Protein AF-A0A6V8ICN2-F1 (afdb_monomer_lite)

Structure (mmCIF, N/CA/C/O backbone):
data_AF-A0A6V8ICN2-F1
#
_entry.id   AF-A0A6V8ICN2-F1
#
loop_
_atom_site.group_PDB
_atom_site.id
_atom_site.type_symbol
_atom_site.label_atom_id
_atom_site.label_alt_id
_atom_site.label_comp_id
_atom_site.label_asym_id
_atom_site.label_entity_id
_atom_site.label_seq_id
_atom_site.pdbx_PDB_ins_code
_atom_site.Cartn_x
_atom_site.Cartn_y
_atom_site.Cartn_z
_atom_site.occupancy
_atom_site.B_iso_or_equiv
_atom_site.auth_seq_id
_atom_site.auth_comp_id
_atom_site.auth_asym_id
_atom_site.auth_atom_id
_atom_site.pdbx_PDB_model_num
ATOM 1 N N . MET A 1 1 ? 16.170 0.851 18.860 1.00 35.47 1 MET A N 1
ATOM 2 C CA . MET A 1 1 ? 15.923 1.415 17.520 1.00 35.47 1 MET A CA 1
ATOM 3 C C . MET A 1 1 ? 15.113 2.670 17.755 1.00 35.47 1 MET A C 1
ATOM 5 O O . MET A 1 1 ? 13.943 2.559 18.084 1.00 35.47 1 MET A O 1
ATOM 9 N N . GLU A 1 2 ? 15.769 3.827 17.769 1.00 34.66 2 GLU A N 1
ATOM 10 C CA . GLU A 1 2 ? 15.087 5.108 17.975 1.00 34.66 2 GLU A CA 1
ATOM 11 C C . GLU A 1 2 ? 14.467 5.534 16.642 1.00 34.66 2 GLU A C 1
ATOM 13 O O . GLU A 1 2 ? 15.167 5.692 15.643 1.00 34.66 2 GLU A O 1
ATOM 18 N N . SER A 1 3 ? 13.139 5.620 16.614 1.00 37.75 3 SER A N 1
ATOM 19 C CA . SER A 1 3 ? 12.373 6.140 15.485 1.00 37.75 3 SER A CA 1
ATOM 20 C C . SER A 1 3 ? 12.420 7.662 15.551 1.00 37.75 3 SER A C 1
ATOM 22 O O . SER A 1 3 ? 11.761 8.253 16.403 1.00 37.75 3 SER A O 1
ATOM 24 N N . TYR A 1 4 ? 13.212 8.291 14.685 1.00 44.44 4 TYR A N 1
ATOM 25 C CA . TYR A 1 4 ? 13.176 9.742 14.508 1.00 44.44 4 TYR A CA 1
ATOM 26 C C . TYR A 1 4 ? 11.939 10.115 13.691 1.00 44.44 4 TYR A C 1
ATOM 28 O O . TYR A 1 4 ? 11.821 9.749 12.520 1.00 44.44 4 TYR A O 1
ATOM 36 N N . ASP A 1 5 ? 11.011 10.819 14.332 1.00 47.50 5 ASP A N 1
ATOM 37 C CA . ASP A 1 5 ? 9.819 11.353 13.690 1.00 47.50 5 ASP A CA 1
ATOM 38 C C . ASP A 1 5 ? 10.142 12.693 13.015 1.00 47.50 5 ASP A C 1
ATOM 40 O O . ASP A 1 5 ? 10.148 13.752 13.640 1.00 47.50 5 ASP A O 1
ATOM 44 N N . TYR A 1 6 ? 10.425 12.631 11.715 1.00 52.31 6 TYR A N 1
ATOM 45 C CA . TYR A 1 6 ? 10.678 13.809 10.884 1.00 52.31 6 TYR A CA 1
ATOM 46 C C . TYR A 1 6 ? 9.401 14.594 10.538 1.00 52.31 6 TYR A C 1
ATOM 48 O O . TYR A 1 6 ? 9.492 15.666 9.943 1.00 52.31 6 TYR A O 1
ATOM 56 N N . SER A 1 7 ? 8.199 14.107 10.880 1.00 52.81 7 SER A N 1
ATOM 57 C CA . SER A 1 7 ? 6.942 14.773 10.499 1.00 52.81 7 SER A CA 1
ATOM 58 C C . SER A 1 7 ? 6.815 16.185 11.087 1.00 52.81 7 SER A C 1
ATOM 60 O O . SER A 1 7 ? 6.269 17.083 10.440 1.00 52.81 7 SER A O 1
ATOM 62 N N . LEU A 1 8 ? 7.397 16.410 12.270 1.00 48.00 8 LEU A N 1
ATOM 63 C CA . LEU A 1 8 ? 7.427 17.705 12.952 1.00 48.00 8 LEU A CA 1
ATOM 64 C C . LEU A 1 8 ? 8.330 18.740 12.263 1.00 48.00 8 LEU A C 1
ATOM 66 O O . LEU A 1 8 ? 8.051 19.935 12.365 1.00 48.00 8 LEU A O 1
ATOM 70 N N . GLU A 1 9 ? 9.370 18.305 11.546 1.00 51.22 9 GLU A N 1
ATOM 71 C CA . GLU A 1 9 ? 10.280 19.191 10.801 1.00 51.22 9 GLU A CA 1
ATOM 72 C C . GLU A 1 9 ? 9.681 19.640 9.460 1.00 51.22 9 GLU A C 1
ATOM 74 O O . GLU A 1 9 ? 9.972 20.735 8.987 1.00 51.22 9 GLU A O 1
ATOM 79 N N . PHE A 1 10 ? 8.801 18.827 8.863 1.00 48.44 10 PHE A N 1
ATOM 80 C CA . PHE A 1 10 ? 8.124 19.159 7.604 1.00 48.44 10 PHE A CA 1
ATOM 81 C C . PHE A 1 10 ? 6.891 20.055 7.779 1.00 48.44 10 PHE A C 1
ATOM 83 O O . PHE A 1 10 ? 6.586 20.842 6.884 1.00 48.44 10 PHE A O 1
ATOM 90 N N . ASN A 1 11 ? 6.166 19.937 8.899 1.00 47.16 11 ASN A N 1
ATOM 91 C CA . ASN A 1 11 ? 4.928 20.698 9.136 1.00 47.16 11 ASN A CA 1
ATOM 92 C C . ASN A 1 11 ? 5.156 22.060 9.807 1.00 47.16 11 ASN A C 1
ATOM 94 O O . ASN A 1 11 ? 4.358 22.979 9.619 1.00 47.16 11 ASN A O 1
ATOM 98 N N . ASN A 1 12 ? 6.240 22.216 10.567 1.00 45.44 12 ASN A N 1
ATOM 99 C CA . ASN A 1 12 ? 6.658 23.513 11.081 1.00 45.44 12 ASN A CA 1
ATOM 100 C C . ASN A 1 12 ? 7.676 24.085 10.098 1.00 45.44 12 ASN A C 1
ATOM 102 O O . ASN A 1 12 ? 8.798 23.599 10.052 1.00 45.44 12 ASN A O 1
ATOM 106 N N . GLY A 1 13 ? 7.293 25.083 9.296 1.00 47.47 13 GLY A N 1
ATOM 107 C CA . GLY A 1 13 ? 8.132 25.733 8.275 1.00 47.47 13 GLY A CA 1
ATOM 108 C C . GLY A 1 13 ? 9.349 26.499 8.821 1.00 47.47 13 GLY A C 1
ATOM 109 O O . GLY A 1 13 ? 9.512 27.682 8.538 1.00 47.47 13 GLY A O 1
ATOM 110 N N . SER A 1 14 ? 10.174 25.846 9.637 1.00 52.59 14 SER A N 1
ATOM 111 C CA . SER A 1 14 ? 11.371 26.365 10.297 1.00 52.59 14 SER A CA 1
ATOM 112 C C . SER A 1 14 ? 12.647 25.605 9.921 1.00 52.59 14 SER A C 1
ATOM 114 O O . SER A 1 14 ? 13.713 25.949 10.426 1.00 52.59 14 SER A O 1
ATOM 116 N N . GLY A 1 15 ? 12.566 24.583 9.060 1.00 54.97 15 GLY A N 1
ATOM 117 C CA . GLY A 1 15 ? 13.744 23.999 8.417 1.00 54.97 15 GLY A CA 1
ATOM 118 C C . GLY A 1 15 ? 14.325 24.983 7.401 1.00 54.97 15 GLY A C 1
ATOM 119 O O . GLY A 1 15 ? 13.578 25.608 6.651 1.00 54.97 15 GLY A O 1
ATOM 120 N N . ASN A 1 16 ? 15.649 25.155 7.374 1.00 61.59 16 ASN A N 1
ATOM 121 C CA . ASN A 1 16 ? 16.298 25.915 6.305 1.00 61.59 16 ASN A CA 1
ATOM 122 C C . ASN A 1 16 ? 15.963 25.232 4.967 1.00 61.59 16 ASN A C 1
ATOM 124 O O . ASN A 1 16 ? 16.099 24.013 4.878 1.00 61.59 16 ASN A O 1
ATOM 128 N N . ASP A 1 17 ? 15.558 25.981 3.935 1.00 66.94 17 ASP A N 1
ATOM 129 C CA . ASP A 1 17 ? 15.149 25.445 2.621 1.00 66.94 17 ASP A CA 1
ATOM 130 C C . ASP A 1 17 ? 16.139 24.390 2.078 1.00 66.94 17 ASP A C 1
ATOM 132 O O . ASP A 1 17 ? 15.744 23.386 1.485 1.00 66.94 17 ASP A O 1
ATOM 136 N N . SER A 1 18 ? 17.432 24.561 2.382 1.00 75.06 18 SER A N 1
ATOM 137 C CA . SER A 1 18 ? 18.511 23.629 2.032 1.00 75.06 18 SER A CA 1
ATOM 138 C C . SER A 1 18 ? 18.435 22.253 2.715 1.00 75.06 18 SER A C 1
ATOM 140 O O . SER A 1 18 ? 18.868 21.257 2.137 1.00 75.06 18 SER A O 1
ATOM 142 N N . GLU A 1 19 ? 17.939 22.161 3.947 1.00 76.88 19 GLU A N 1
ATOM 143 C CA . GLU A 1 19 ? 17.778 20.888 4.664 1.00 76.88 19 GLU A CA 1
ATOM 144 C C . GLU A 1 19 ? 16.554 20.128 4.158 1.00 76.88 19 GLU A C 1
ATOM 146 O O . GLU A 1 19 ? 16.663 18.939 3.855 1.00 76.88 19 GLU A O 1
ATOM 151 N N . CYS A 1 20 ? 15.436 20.827 3.947 1.00 76.56 20 CYS A N 1
ATOM 152 C CA . CYS A 1 20 ? 14.246 20.263 3.310 1.00 76.56 20 CYS A CA 1
ATOM 153 C C . CYS A 1 20 ? 14.574 19.687 1.925 1.00 76.56 20 CYS A C 1
ATOM 155 O O . CYS A 1 20 ? 14.176 18.564 1.610 1.00 76.56 20 CYS A O 1
ATOM 157 N N . GLU A 1 21 ? 15.356 20.410 1.118 1.00 83.50 21 GLU A N 1
ATOM 158 C CA . GLU A 1 21 ? 15.786 19.954 -0.205 1.00 83.50 21 GLU A CA 1
ATOM 159 C C . GLU A 1 21 ? 16.663 18.696 -0.124 1.00 83.50 21 GLU A C 1
ATOM 161 O O . GLU A 1 21 ? 16.399 17.716 -0.821 1.00 83.50 21 GLU A O 1
ATOM 166 N N . LYS A 1 22 ? 17.634 18.651 0.800 1.00 84.44 22 LYS A N 1
ATOM 167 C CA . LYS A 1 22 ? 18.467 17.454 1.022 1.00 84.44 22 LYS A CA 1
ATOM 168 C C . LYS A 1 22 ? 17.643 16.238 1.439 1.00 84.44 22 LYS A C 1
ATOM 170 O O . LYS A 1 22 ? 17.914 15.130 0.970 1.00 84.44 22 LYS A O 1
ATOM 175 N N . ILE A 1 23 ? 16.652 16.412 2.316 1.00 86.38 23 ILE A N 1
ATOM 176 C CA . ILE A 1 23 ? 15.802 15.299 2.757 1.00 86.38 23 ILE A CA 1
ATOM 177 C C . ILE A 1 23 ? 14.910 14.826 1.605 1.00 86.38 23 ILE A C 1
ATOM 179 O O . ILE A 1 23 ? 14.779 13.618 1.392 1.00 86.38 23 ILE A O 1
ATOM 183 N N . LEU A 1 24 ? 14.346 15.748 0.819 1.00 86.25 24 LEU A N 1
ATOM 184 C CA . LEU A 1 24 ? 13.575 15.412 -0.379 1.00 86.25 24 LEU A CA 1
ATOM 185 C C . LEU A 1 24 ? 14.428 14.640 -1.393 1.00 86.25 24 LEU A C 1
ATOM 187 O O . LEU A 1 24 ? 14.010 13.579 -1.860 1.00 86.25 24 LEU A O 1
ATOM 191 N N . GLU A 1 25 ? 15.640 15.106 -1.694 1.00 88.44 25 GLU A N 1
ATOM 192 C CA . GLU A 1 25 ? 16.566 14.410 -2.591 1.00 88.44 25 GLU A CA 1
ATOM 193 C C . GLU A 1 25 ? 16.924 13.011 -2.082 1.00 88.44 25 GLU A C 1
ATOM 195 O O . GLU A 1 25 ? 16.914 12.043 -2.854 1.00 88.44 25 GLU A O 1
ATOM 200 N N . LEU A 1 26 ? 17.202 12.881 -0.781 1.00 91.50 26 LEU A N 1
ATOM 201 C CA . LEU A 1 26 ? 17.504 11.599 -0.157 1.00 91.50 26 LEU A CA 1
ATOM 202 C C . LEU A 1 26 ? 16.309 10.646 -0.250 1.00 91.50 26 LEU A C 1
ATOM 204 O O . LEU A 1 26 ? 16.479 9.496 -0.662 1.00 91.50 26 LEU A O 1
ATOM 208 N N . SER A 1 27 ? 15.106 11.123 0.070 1.00 87.00 27 SER A N 1
ATOM 209 C CA . SER A 1 27 ? 13.863 10.353 -0.014 1.00 87.00 27 SER A CA 1
ATOM 210 C C . SER A 1 27 ? 13.600 9.871 -1.443 1.00 87.00 27 SER A C 1
ATOM 212 O O . SER A 1 27 ? 13.417 8.673 -1.679 1.00 87.00 27 SER A O 1
ATOM 214 N N . LEU A 1 28 ? 13.713 10.765 -2.432 1.00 87.38 28 LEU A N 1
ATOM 215 C CA . LEU A 1 28 ? 13.572 10.426 -3.850 1.00 87.38 28 LEU A CA 1
ATOM 216 C C . LEU A 1 28 ? 14.632 9.415 -4.308 1.00 87.38 28 LEU A C 1
ATOM 218 O O . LEU A 1 28 ? 14.328 8.492 -5.066 1.00 87.38 28 LEU A O 1
ATOM 222 N N . SER A 1 29 ? 15.876 9.560 -3.846 1.00 89.12 29 SER A N 1
ATOM 223 C CA . SER A 1 29 ? 16.967 8.629 -4.148 1.00 89.12 29 SER A CA 1
ATOM 224 C C . SER A 1 29 ? 16.692 7.230 -3.588 1.00 89.12 29 SER A C 1
ATOM 226 O O . SER A 1 29 ? 16.814 6.236 -4.311 1.00 89.12 29 SER A O 1
ATOM 228 N N . LYS A 1 30 ? 16.238 7.137 -2.332 1.00 91.81 30 LYS A N 1
ATOM 229 C CA . LYS A 1 30 ? 15.862 5.865 -1.697 1.00 91.81 30 LYS A CA 1
ATOM 230 C C . LYS A 1 30 ? 14.647 5.226 -2.366 1.00 91.81 30 LYS A C 1
ATOM 232 O O . LYS A 1 30 ? 14.685 4.030 -2.651 1.00 91.81 30 LYS A O 1
ATOM 237 N N . GLY A 1 31 ? 13.624 6.016 -2.693 1.00 88.69 31 GLY A N 1
ATOM 238 C CA . GLY A 1 31 ? 12.448 5.548 -3.427 1.00 88.69 31 GLY A CA 1
ATOM 239 C C . GLY A 1 31 ? 12.811 4.966 -4.795 1.00 88.69 31 GLY A C 1
ATOM 240 O O . GLY A 1 31 ? 12.354 3.880 -5.151 1.00 88.69 31 GLY A O 1
ATOM 241 N N . ARG A 1 32 ? 13.710 5.622 -5.542 1.00 88.88 32 ARG A N 1
ATOM 242 C CA . ARG A 1 32 ? 14.225 5.080 -6.810 1.00 88.88 32 ARG A CA 1
ATOM 243 C C . ARG A 1 32 ? 14.977 3.769 -6.609 1.00 88.88 32 ARG A C 1
ATOM 245 O O . ARG A 1 32 ? 14.710 2.809 -7.326 1.00 88.88 32 ARG A O 1
ATOM 252 N N . ALA A 1 33 ? 15.897 3.713 -5.645 1.00 93.88 33 ALA A N 1
ATOM 253 C CA . ALA A 1 33 ? 16.684 2.511 -5.374 1.00 93.88 33 ALA A CA 1
ATOM 254 C C . ALA A 1 33 ? 15.797 1.299 -5.035 1.00 93.88 33 ALA A C 1
ATOM 256 O O . ALA A 1 33 ? 16.052 0.201 -5.526 1.00 93.88 33 ALA A O 1
ATOM 257 N N . PHE A 1 34 ? 14.723 1.510 -4.266 1.00 93.06 34 PHE A N 1
ATOM 258 C CA . PHE A 1 34 ? 13.728 0.479 -3.971 1.00 93.06 34 PHE A CA 1
ATOM 259 C C . PHE A 1 34 ? 13.101 -0.096 -5.251 1.00 93.06 34 PHE A C 1
ATOM 261 O O . PHE A 1 34 ? 13.159 -1.305 -5.481 1.00 93.06 34 PHE A O 1
ATOM 268 N N . TRP A 1 35 ? 12.570 0.760 -6.129 1.00 91.44 35 TRP A N 1
ATOM 269 C CA . TRP A 1 35 ? 11.904 0.306 -7.354 1.00 91.44 35 TRP A CA 1
ATOM 270 C C . TRP A 1 35 ? 12.860 -0.291 -8.387 1.00 91.44 35 TRP A C 1
ATOM 272 O O . TRP A 1 35 ? 12.484 -1.228 -9.092 1.00 91.44 35 TRP A O 1
ATOM 282 N N . PHE A 1 36 ? 14.108 0.180 -8.451 1.00 94.12 36 PHE A N 1
ATOM 283 C CA . PHE A 1 36 ? 15.150 -0.483 -9.239 1.00 94.12 36 PHE A CA 1
ATOM 284 C C . PHE A 1 36 ? 15.444 -1.895 -8.719 1.00 94.12 36 PHE A C 1
ATOM 286 O O . PHE A 1 36 ? 15.542 -2.821 -9.519 1.00 94.12 36 PHE A O 1
ATOM 293 N N . GLY A 1 37 ? 15.490 -2.088 -7.398 1.00 95.94 37 GLY A N 1
ATOM 294 C CA . GLY A 1 37 ? 15.643 -3.414 -6.801 1.00 95.94 37 GLY A CA 1
ATOM 295 C C . GLY A 1 37 ? 14.499 -4.366 -7.162 1.00 95.94 37 GLY A C 1
ATOM 296 O O . GLY A 1 37 ? 14.749 -5.513 -7.528 1.00 95.94 37 GLY A O 1
ATOM 297 N N . ILE A 1 38 ? 13.246 -3.894 -7.123 1.00 94.75 38 ILE A N 1
ATOM 298 C CA . ILE A 1 38 ? 12.077 -4.679 -7.562 1.00 94.75 38 ILE A CA 1
ATOM 299 C C . ILE A 1 38 ? 12.170 -5.009 -9.054 1.00 94.75 38 ILE A C 1
ATOM 301 O O . ILE A 1 38 ? 11.963 -6.161 -9.439 1.00 94.75 38 ILE A O 1
ATOM 305 N N . ARG A 1 39 ? 12.529 -4.028 -9.893 1.00 94.12 39 ARG A N 1
ATOM 306 C CA . ARG A 1 39 ? 12.743 -4.244 -11.327 1.00 94.12 39 ARG A CA 1
ATOM 307 C C . ARG A 1 39 ? 13.732 -5.382 -11.567 1.00 94.12 39 ARG A C 1
ATOM 309 O O . ARG A 1 39 ? 13.400 -6.316 -12.289 1.00 94.12 39 ARG A O 1
ATOM 316 N N . ASP A 1 40 ? 14.909 -5.304 -10.954 1.00 96.25 40 ASP A N 1
ATOM 317 C CA . ASP A 1 40 ? 16.002 -6.251 -11.186 1.00 96.25 40 ASP A CA 1
ATOM 318 C C . ASP A 1 40 ? 15.673 -7.641 -10.644 1.00 96.25 40 ASP A C 1
ATOM 320 O O . ASP A 1 40 ? 15.930 -8.645 -11.306 1.00 96.25 40 ASP A O 1
ATOM 324 N N . ARG A 1 41 ? 15.045 -7.710 -9.465 1.00 97.06 41 ARG A N 1
ATOM 325 C CA . ARG A 1 41 ? 14.697 -8.978 -8.815 1.00 97.06 41 ARG A CA 1
ATOM 326 C C . ARG A 1 41 ? 13.623 -9.762 -9.562 1.00 97.06 41 ARG A C 1
ATOM 328 O O . ARG A 1 41 ? 13.675 -10.988 -9.572 1.00 97.06 41 ARG A O 1
ATOM 335 N N . PHE A 1 42 ? 12.651 -9.070 -10.152 1.00 94.44 42 PHE A N 1
ATOM 336 C CA . PHE A 1 42 ? 11.491 -9.690 -10.801 1.00 94.44 42 PHE A CA 1
ATOM 337 C C . PHE A 1 42 ? 11.502 -9.564 -12.333 1.00 94.44 42 PHE A C 1
ATOM 339 O O . PHE A 1 42 ? 10.565 -10.008 -12.990 1.00 94.44 42 PHE A O 1
ATOM 346 N N . GLY A 1 43 ? 12.559 -8.990 -12.917 1.00 93.44 43 GLY A N 1
ATOM 347 C CA . GLY A 1 43 ? 12.759 -8.934 -14.367 1.00 93.44 43 GLY A CA 1
ATOM 348 C C . GLY A 1 43 ? 11.831 -7.966 -15.107 1.00 93.44 43 GLY A C 1
ATOM 349 O O . GLY A 1 43 ? 11.486 -8.211 -16.263 1.00 93.44 43 GLY A O 1
ATOM 350 N N . PHE A 1 44 ? 11.405 -6.868 -14.474 1.00 91.56 44 PHE A N 1
ATOM 351 C CA . PHE A 1 44 ? 10.633 -5.838 -15.176 1.00 91.56 44 PHE A CA 1
ATOM 352 C C . PHE A 1 44 ? 11.517 -5.057 -16.159 1.00 91.56 44 PHE A C 1
ATOM 354 O O . PHE A 1 44 ? 12.702 -4.840 -15.918 1.00 91.56 44 PHE A O 1
ATOM 361 N N . LYS A 1 45 ? 10.924 -4.575 -17.260 1.00 91.88 45 LYS A N 1
ATOM 362 C CA . LYS A 1 45 ? 11.632 -3.779 -18.280 1.00 91.88 45 LYS A CA 1
ATOM 363 C C . LYS A 1 45 ? 12.276 -2.518 -17.691 1.00 91.88 45 LYS A C 1
ATOM 365 O O . LYS A 1 45 ? 13.418 -2.192 -18.000 1.00 91.88 45 LYS A O 1
ATOM 370 N N . ASP A 1 46 ? 11.528 -1.801 -16.862 1.00 90.00 46 ASP A N 1
ATOM 371 C CA . ASP A 1 46 ? 11.985 -0.612 -16.157 1.00 90.00 46 ASP A CA 1
ATOM 372 C C . ASP A 1 46 ? 11.238 -0.460 -14.821 1.00 90.00 46 ASP A C 1
ATOM 374 O O . ASP A 1 46 ? 10.304 -1.208 -14.515 1.00 90.00 46 ASP A O 1
ATOM 378 N N . HIS A 1 47 ? 11.694 0.485 -13.997 1.00 87.62 47 HIS A N 1
ATOM 379 C CA . HIS A 1 47 ? 11.131 0.717 -12.669 1.00 87.62 47 HIS A CA 1
ATOM 380 C C . HIS A 1 47 ? 9.720 1.325 -12.723 1.00 87.62 47 HIS A C 1
ATOM 382 O O . HIS A 1 47 ? 8.939 1.082 -11.811 1.00 87.62 47 HIS A O 1
ATOM 388 N N . LEU A 1 48 ? 9.360 2.062 -13.782 1.00 87.31 48 LEU A N 1
ATOM 389 C CA . LEU A 1 48 ? 8.021 2.644 -13.931 1.00 87.31 48 LEU A CA 1
ATOM 390 C C . LEU A 1 48 ? 6.991 1.544 -14.194 1.00 87.31 48 LEU A C 1
ATOM 392 O O . LEU A 1 48 ? 5.914 1.574 -13.610 1.00 87.31 48 LEU A O 1
ATOM 396 N N . VAL A 1 49 ? 7.345 0.544 -15.008 1.00 87.69 49 VAL A N 1
ATOM 397 C CA . VAL A 1 49 ? 6.522 -0.653 -15.241 1.00 87.69 49 VAL A CA 1
ATOM 398 C C . VAL A 1 49 ? 6.368 -1.477 -13.961 1.00 87.69 49 VAL A C 1
ATOM 400 O O . VAL A 1 49 ? 5.289 -2.006 -13.702 1.00 87.69 49 VAL A O 1
ATOM 403 N N . ALA A 1 50 ? 7.425 -1.588 -13.150 1.00 89.12 50 ALA A N 1
ATOM 404 C CA . ALA A 1 50 ? 7.334 -2.251 -11.849 1.00 89.12 50 ALA A CA 1
ATOM 405 C C . ALA A 1 50 ? 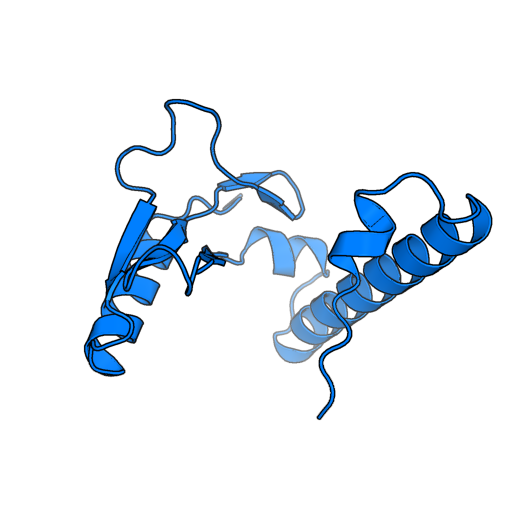6.353 -1.521 -10.914 1.00 89.12 50 ALA A C 1
ATOM 407 O O . ALA A 1 50 ? 5.525 -2.163 -10.270 1.00 89.12 50 ALA A O 1
ATOM 408 N N . VAL A 1 51 ? 6.400 -0.184 -10.883 1.00 88.25 51 VAL A N 1
ATOM 409 C CA . VAL A 1 51 ? 5.483 0.625 -10.067 1.00 88.25 51 VAL A CA 1
ATOM 410 C C . VAL A 1 51 ? 4.048 0.523 -10.587 1.00 88.25 51 VAL A C 1
ATOM 412 O O . VAL A 1 51 ? 3.140 0.252 -9.805 1.00 88.25 51 VAL A O 1
ATOM 415 N N . SER A 1 52 ? 3.816 0.700 -11.891 1.00 85.06 52 SER A N 1
ATOM 416 C CA . SER A 1 52 ? 2.461 0.755 -12.462 1.00 85.06 52 SER A CA 1
ATOM 417 C C . SER A 1 52 ? 1.686 -0.556 -12.318 1.00 85.06 52 SER A C 1
ATOM 419 O O . SER A 1 52 ? 0.463 -0.531 -12.203 1.00 85.06 52 SER A O 1
ATOM 421 N N . LYS A 1 53 ? 2.397 -1.690 -12.284 1.00 85.81 53 LYS A N 1
ATOM 422 C CA . LYS A 1 53 ? 1.823 -3.030 -12.088 1.00 85.81 53 LYS A CA 1
ATOM 423 C C . LYS A 1 53 ? 1.666 -3.439 -10.623 1.00 85.81 53 LYS A C 1
ATOM 425 O O . LYS A 1 53 ? 1.178 -4.537 -10.360 1.00 85.81 53 LYS A O 1
ATOM 430 N N . SER A 1 54 ? 2.090 -2.601 -9.682 1.00 88.31 54 SER A N 1
ATOM 431 C CA . SER A 1 54 ? 1.921 -2.858 -8.251 1.00 88.31 54 SER A CA 1
ATOM 432 C C . SER A 1 54 ? 0.591 -2.302 -7.739 1.00 88.31 54 SER A C 1
ATOM 434 O O . SER A 1 54 ? 0.083 -1.318 -8.266 1.00 88.31 54 SER A O 1
ATOM 436 N N . ALA A 1 55 ? 0.035 -2.925 -6.704 1.00 90.56 55 ALA A N 1
ATOM 437 C CA . ALA A 1 55 ? -1.002 -2.329 -5.868 1.00 90.56 55 ALA A CA 1
ATOM 438 C C . ALA A 1 55 ? -0.354 -1.832 -4.569 1.00 90.56 55 ALA A C 1
ATOM 440 O O . ALA A 1 55 ? 0.634 -2.409 -4.110 1.00 90.56 55 ALA A O 1
ATOM 441 N N . ALA A 1 56 ? -0.900 -0.772 -3.980 1.00 91.31 56 ALA A N 1
ATOM 442 C CA . ALA A 1 56 ? -0.443 -0.248 -2.700 1.00 91.31 56 ALA A CA 1
ATOM 443 C C . ALA A 1 56 ? -1.635 0.069 -1.801 1.00 91.31 56 ALA A C 1
ATOM 445 O O . ALA A 1 56 ? -2.680 0.509 -2.274 1.00 91.31 56 ALA A O 1
ATOM 446 N N . VAL A 1 57 ? -1.454 -0.106 -0.499 1.00 94.12 57 VAL A N 1
ATOM 447 C CA . VAL A 1 57 ? -2.420 0.291 0.524 1.00 94.12 57 VAL A CA 1
ATOM 448 C C . VAL A 1 57 ? -1.694 1.217 1.484 1.00 94.12 57 VAL A C 1
ATOM 450 O O . VAL A 1 57 ? -0.580 0.913 1.913 1.00 94.12 57 VAL A O 1
ATOM 453 N N . PHE A 1 58 ? -2.296 2.359 1.796 1.00 93.50 58 PHE A N 1
ATOM 454 C CA . PHE A 1 58 ? -1.800 3.220 2.862 1.00 93.50 58 PHE A CA 1
ATOM 455 C C . PHE A 1 58 ? -2.391 2.747 4.180 1.00 93.50 58 PHE A C 1
ATOM 457 O O . PHE A 1 58 ? -3.599 2.551 4.279 1.00 93.50 58 PHE A O 1
ATOM 464 N N . VAL A 1 59 ? -1.531 2.548 5.175 1.00 94.94 59 VAL A N 1
ATOM 465 C CA . VAL A 1 59 ? -1.930 2.073 6.498 1.00 94.94 59 VAL A CA 1
ATOM 466 C C . VAL A 1 59 ? -1.593 3.150 7.511 1.00 94.94 59 VAL A C 1
ATOM 468 O O . VAL A 1 59 ? -0.462 3.637 7.543 1.00 94.94 59 VAL A O 1
ATOM 471 N N . SER A 1 60 ? -2.570 3.532 8.323 1.00 94.62 60 SER A N 1
ATOM 472 C CA . SER A 1 60 ? -2.390 4.498 9.402 1.00 94.62 60 SER A CA 1
ATOM 473 C C . SER A 1 60 ? -3.166 4.072 10.639 1.00 94.62 60 SER A C 1
ATOM 475 O O . SER A 1 60 ? -4.167 3.361 10.557 1.00 94.62 60 SER A O 1
ATOM 477 N N . TRP A 1 61 ? -2.694 4.502 11.804 1.00 95.19 61 TRP A N 1
ATOM 478 C CA . TRP A 1 61 ? -3.355 4.232 13.070 1.00 95.19 61 TRP A CA 1
ATOM 479 C C . TRP A 1 61 ? -3.121 5.388 14.040 1.00 95.19 61 TRP A C 1
ATOM 481 O O . TRP A 1 61 ? -1.981 5.728 14.358 1.00 95.19 61 TRP A O 1
ATOM 491 N N . GLU A 1 62 ? -4.211 5.989 14.509 1.00 92.31 62 GLU A N 1
ATOM 492 C CA . GLU A 1 62 ? -4.195 7.027 15.538 1.00 92.31 62 GLU A CA 1
ATOM 493 C C . GLU A 1 62 ? -4.342 6.378 16.919 1.00 92.31 62 GLU A C 1
ATOM 495 O O . GLU A 1 62 ? -5.427 6.338 17.499 1.00 92.31 62 GLU A O 1
ATOM 500 N N . TYR A 1 63 ? -3.232 5.838 17.429 1.00 90.44 63 TYR A N 1
ATOM 501 C CA . TYR A 1 63 ? -3.199 4.971 18.615 1.00 90.44 63 TYR A CA 1
ATOM 502 C C . TYR A 1 63 ? -3.758 5.593 19.903 1.00 90.44 63 TYR A C 1
ATOM 504 O O . TYR A 1 63 ? -4.202 4.866 20.787 1.00 90.44 63 TYR A O 1
ATOM 512 N N . GLU A 1 64 ? -3.754 6.921 20.022 1.00 93.31 64 GLU A N 1
ATOM 513 C CA . GLU A 1 64 ? -4.315 7.624 21.184 1.00 93.31 64 GLU A CA 1
ATOM 514 C C . GLU A 1 64 ? -5.838 7.804 21.102 1.00 93.31 64 GLU A C 1
ATOM 516 O O . GLU A 1 64 ? -6.484 8.049 22.119 1.00 93.31 64 GLU A O 1
ATOM 521 N N . GLN A 1 65 ? -6.419 7.708 19.902 1.00 92.62 65 GLN A N 1
ATOM 522 C CA . GLN A 1 65 ? -7.819 8.058 19.645 1.00 92.62 65 GLN A CA 1
ATOM 523 C C . GLN A 1 65 ? -8.698 6.845 19.355 1.00 92.62 65 GLN A C 1
ATOM 525 O O . GLN A 1 65 ? -9.902 6.874 19.614 1.00 92.62 65 GLN A O 1
ATOM 530 N N . THR A 1 66 ? -8.126 5.782 18.795 1.00 94.62 66 THR A N 1
ATOM 531 C CA . THR A 1 66 ? -8.894 4.622 18.359 1.00 94.62 66 THR A CA 1
ATOM 532 C C . THR A 1 66 ? -8.080 3.341 18.446 1.00 94.62 66 THR A C 1
ATOM 534 O O . THR A 1 66 ? -6.859 3.341 18.307 1.00 94.62 66 THR A O 1
ATOM 537 N N . ASP A 1 67 ? -8.774 2.223 18.636 1.00 95.88 67 ASP A N 1
ATOM 538 C CA . ASP A 1 67 ? -8.205 0.892 18.471 1.00 95.88 67 ASP A CA 1
ATOM 539 C C . ASP A 1 67 ? -8.198 0.451 16.997 1.00 95.88 67 ASP A C 1
ATOM 541 O O . ASP A 1 67 ? -7.714 -0.631 16.703 1.00 95.88 67 ASP A O 1
ATOM 545 N N . GLN A 1 68 ? -8.722 1.252 16.064 1.00 97.25 68 GLN A N 1
ATOM 546 C CA . GLN A 1 68 ? -8.857 0.881 14.657 1.00 97.25 68 GLN A CA 1
ATOM 547 C C . GLN A 1 68 ? -7.635 1.297 13.829 1.00 97.25 68 GLN A C 1
ATOM 549 O O . GLN A 1 68 ? -7.323 2.481 13.689 1.00 97.25 68 GLN A O 1
ATOM 554 N N . ILE A 1 69 ? -6.998 0.321 13.190 1.00 97.00 69 ILE A N 1
ATOM 555 C CA . ILE A 1 69 ? -6.051 0.538 12.099 1.00 97.00 69 ILE A CA 1
ATOM 556 C C . ILE A 1 69 ? -6.850 0.791 10.817 1.00 97.00 69 ILE A C 1
ATOM 558 O O . ILE A 1 69 ? -7.735 0.012 10.460 1.00 97.00 69 ILE A O 1
ATOM 562 N N . CYS A 1 70 ? -6.519 1.867 10.110 1.00 96.44 70 CYS A N 1
ATOM 563 C CA . CYS A 1 70 ? -7.113 2.243 8.836 1.00 96.44 70 CYS A CA 1
ATOM 564 C C . CYS A 1 70 ? -6.259 1.729 7.673 1.00 96.44 70 CYS A C 1
ATOM 566 O O . CYS A 1 70 ? -5.069 2.035 7.583 1.00 96.44 70 CYS A O 1
ATOM 568 N N . PHE A 1 71 ? -6.883 0.992 6.758 1.00 96.94 71 PHE A N 1
ATOM 569 C CA . PHE A 1 71 ? -6.311 0.547 5.492 1.00 96.94 71 PHE A CA 1
ATOM 570 C C . PHE A 1 71 ? -7.028 1.270 4.352 1.00 96.94 71 PHE A C 1
ATOM 572 O O . PHE A 1 71 ? -8.203 1.025 4.075 1.00 96.94 71 PHE A O 1
ATOM 579 N N . LEU A 1 72 ? -6.315 2.162 3.670 1.00 95.19 72 LEU A N 1
ATOM 580 C CA . LEU A 1 72 ? -6.811 2.911 2.522 1.00 95.19 72 LEU A CA 1
ATOM 581 C C . LEU A 1 72 ? -6.251 2.307 1.233 1.00 95.19 72 LEU A C 1
ATOM 583 O O . LEU A 1 72 ? -5.066 2.459 0.919 1.00 95.19 72 LEU A O 1
ATOM 587 N N . ALA A 1 73 ? -7.119 1.645 0.471 1.00 94.50 73 ALA A N 1
ATOM 588 C CA . ALA A 1 73 ? -6.802 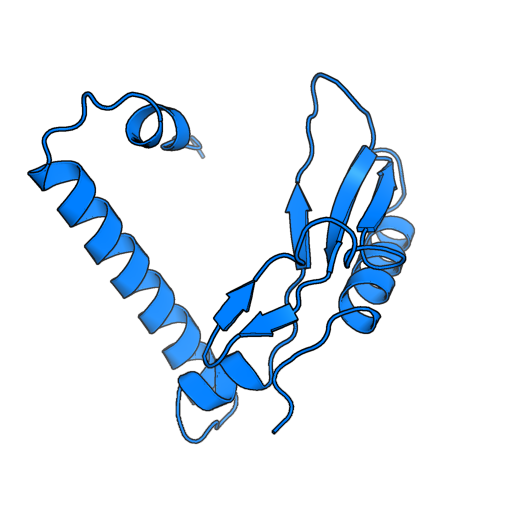1.174 -0.870 1.00 94.50 73 ALA A CA 1
ATOM 589 C C . ALA A 1 73 ? -6.393 2.362 -1.749 1.00 94.50 73 ALA A C 1
ATOM 591 O O . ALA A 1 73 ? -7.001 3.430 -1.662 1.00 94.50 73 ALA A O 1
ATOM 592 N N . THR A 1 74 ? -5.394 2.198 -2.615 1.00 91.88 74 THR A N 1
ATOM 593 C CA . THR A 1 74 ? -4.920 3.297 -3.470 1.00 91.88 74 THR A CA 1
ATOM 594 C C . THR A 1 74 ? -5.401 3.165 -4.909 1.00 91.88 74 THR A C 1
ATOM 596 O O . THR A 1 74 ? -5.842 2.109 -5.378 1.00 91.88 74 THR A O 1
ATOM 599 N N . ARG A 1 75 ? -5.299 4.279 -5.627 1.00 88.88 75 ARG A N 1
ATOM 600 C CA . ARG A 1 75 ? -5.479 4.359 -7.069 1.00 88.88 75 ARG A CA 1
ATOM 601 C C . ARG A 1 75 ? -4.128 4.644 -7.717 1.00 88.88 75 ARG A C 1
ATOM 603 O O . ARG A 1 75 ? -3.364 5.484 -7.244 1.00 88.88 75 ARG A O 1
ATOM 610 N N . GLY A 1 76 ? -3.850 3.985 -8.831 1.00 82.31 76 GLY A N 1
ATOM 611 C CA . GLY A 1 76 ? -2.701 4.287 -9.664 1.00 82.31 76 GLY A CA 1
ATOM 612 C C . GLY A 1 76 ? -2.824 5.677 -10.295 1.00 82.31 76 GLY A C 1
ATOM 613 O O . GLY A 1 76 ? -3.877 6.073 -10.797 1.00 82.31 76 GLY A O 1
ATOM 614 N N . ARG A 1 77 ? -1.714 6.422 -10.330 1.00 75.75 77 ARG A N 1
ATOM 615 C CA . ARG A 1 77 ? -1.598 7.696 -11.053 1.00 75.75 77 ARG A CA 1
ATOM 616 C C . ARG A 1 77 ? -0.269 7.782 -11.810 1.00 75.75 77 ARG A C 1
ATOM 618 O O . ARG A 1 77 ? 0.759 8.142 -11.246 1.00 75.75 77 ARG A O 1
ATOM 625 N N . GLY A 1 78 ? -0.279 7.419 -13.095 1.00 74.50 78 GLY A N 1
ATOM 626 C CA . GLY A 1 78 ? 0.938 7.307 -13.908 1.00 74.50 78 GLY A CA 1
ATOM 627 C C . GLY A 1 78 ? 1.943 6.297 -13.336 1.00 74.50 78 GLY A C 1
ATOM 628 O O . GLY A 1 78 ? 1.683 5.097 -13.307 1.00 74.50 78 GLY A O 1
ATOM 629 N N . ALA A 1 79 ? 3.090 6.789 -12.868 1.00 70.50 79 ALA A N 1
ATOM 630 C CA . ALA A 1 79 ? 4.167 5.979 -12.297 1.00 70.50 79 ALA A CA 1
ATOM 631 C C . ALA A 1 79 ? 4.175 5.964 -10.756 1.00 70.50 79 ALA A C 1
ATOM 633 O O . ALA A 1 79 ? 5.239 5.915 -10.144 1.00 70.50 79 ALA A O 1
ATOM 634 N N . GLY A 1 80 ? 3.007 6.056 -10.121 1.00 79.81 80 GLY A N 1
ATOM 635 C CA . GLY A 1 80 ? 2.879 6.054 -8.665 1.00 79.81 80 GLY A CA 1
ATOM 636 C C . GLY A 1 80 ? 1.470 5.722 -8.187 1.00 79.81 80 GLY A C 1
ATOM 637 O O . GLY A 1 80 ? 0.583 5.426 -8.992 1.00 79.81 80 GLY A O 1
ATOM 638 N N . HIS A 1 81 ? 1.285 5.815 -6.871 1.00 84.56 81 HIS A N 1
ATOM 639 C CA . HIS A 1 81 ? 0.034 5.540 -6.161 1.00 84.56 81 HIS A CA 1
ATOM 640 C C . HIS A 1 81 ? -0.465 6.804 -5.475 1.00 84.56 81 HIS A C 1
ATOM 642 O O . HIS A 1 81 ? 0.332 7.592 -4.964 1.00 84.56 81 HIS A O 1
ATOM 648 N N . SER A 1 82 ? -1.776 7.005 -5.455 1.00 84.25 82 SER A N 1
ATOM 649 C CA . SER A 1 82 ? -2.409 8.122 -4.764 1.00 84.25 82 SER A CA 1
ATOM 650 C C . SER A 1 82 ? -3.617 7.669 -3.957 1.00 84.25 82 SER A C 1
ATOM 652 O O . SER A 1 82 ? -4.266 6.671 -4.275 1.00 84.25 82 SER A O 1
ATOM 654 N N . ALA A 1 83 ? -3.950 8.463 -2.941 1.00 82.56 83 ALA A N 1
ATOM 655 C CA . ALA A 1 83 ? -5.260 8.401 -2.314 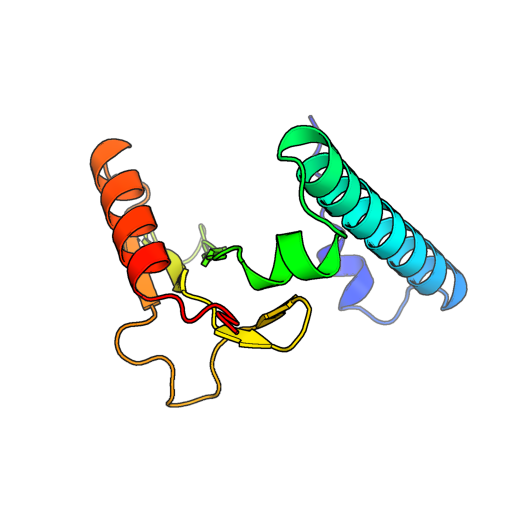1.00 82.56 83 ALA A CA 1
ATOM 656 C C . ALA A 1 83 ? -6.367 8.732 -3.333 1.00 82.56 83 ALA A C 1
ATOM 658 O O . ALA A 1 83 ? -6.114 9.318 -4.394 1.00 82.56 83 ALA A O 1
ATOM 659 N N . TRP A 1 84 ? -7.593 8.351 -2.991 1.00 84.94 84 TRP A N 1
ATOM 660 C CA . TRP A 1 84 ? -8.797 8.700 -3.741 1.00 84.94 84 TRP A CA 1
ATOM 661 C C . TRP A 1 84 ? -9.173 10.165 -3.532 1.00 84.94 84 TRP A C 1
ATOM 663 O O . TRP A 1 84 ? -8.852 10.755 -2.498 1.00 84.94 84 TRP A O 1
ATOM 673 N N . TYR A 1 85 ? -9.876 10.750 -4.503 1.00 82.06 85 TYR A N 1
ATOM 674 C CA . TYR A 1 85 ? -10.485 12.060 -4.305 1.00 82.06 85 TYR A CA 1
ATOM 675 C C . TYR A 1 85 ? -11.607 11.986 -3.263 1.00 82.06 85 TYR A C 1
ATOM 677 O O . TYR A 1 85 ? -12.171 10.922 -2.992 1.00 82.06 85 TYR A O 1
ATOM 685 N N . LEU A 1 86 ? -11.936 13.137 -2.674 1.00 79.19 86 LEU A N 1
ATOM 686 C CA . LEU A 1 86 ? -13.049 13.244 -1.737 1.00 79.19 86 LEU A CA 1
ATOM 687 C C . LEU A 1 86 ? -14.343 12.763 -2.415 1.00 79.19 86 LEU A C 1
ATOM 689 O O . LEU A 1 86 ? -14.702 13.262 -3.478 1.00 79.19 86 LEU A O 1
ATOM 693 N N . GLY A 1 87 ? -15.028 11.802 -1.793 1.00 81.12 87 GLY A N 1
ATOM 694 C CA . GLY A 1 87 ? -16.253 11.201 -2.329 1.00 81.12 87 GLY A CA 1
ATOM 695 C C . GLY A 1 87 ? -16.039 10.028 -3.294 1.00 81.12 8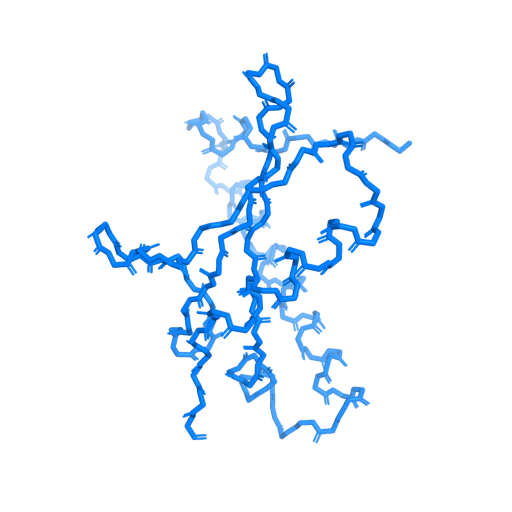7 GLY A C 1
ATOM 696 O O . GLY A 1 87 ? -17.018 9.422 -3.707 1.00 81.12 87 GLY A O 1
ATOM 697 N N . GLU A 1 88 ? -14.794 9.665 -3.623 1.00 84.88 88 GLU A N 1
ATOM 698 C CA . GLU A 1 88 ? -14.475 8.494 -4.463 1.00 84.88 88 GLU A CA 1
ATOM 699 C C . GLU A 1 88 ? -13.933 7.299 -3.656 1.00 84.88 88 GLU A C 1
ATOM 701 O O . GLU A 1 88 ? -13.507 6.298 -4.228 1.00 84.88 88 GLU A O 1
ATOM 706 N N . ASN A 1 89 ? -13.912 7.392 -2.325 1.00 83.19 89 ASN A N 1
ATOM 707 C CA . ASN A 1 89 ? -13.322 6.385 -1.438 1.00 83.19 89 ASN A CA 1
ATOM 708 C C . ASN A 1 89 ? -14.337 5.376 -0.866 1.00 83.19 89 ASN A C 1
ATOM 710 O O . ASN A 1 89 ? -13.982 4.589 0.016 1.00 83.19 89 ASN A O 1
ATOM 714 N N . GLU A 1 90 ? -15.584 5.375 -1.341 1.00 86.25 90 GLU A N 1
ATOM 715 C CA . GLU A 1 90 ? -16.583 4.391 -0.918 1.00 86.25 90 GLU A CA 1
ATOM 716 C C . GLU A 1 90 ? -16.123 2.966 -1.275 1.00 86.25 90 GLU A C 1
ATOM 718 O O . GLU A 1 90 ? -15.722 2.680 -2.405 1.00 86.25 90 GLU A O 1
ATOM 723 N N . GLY A 1 91 ? -16.118 2.071 -0.282 1.00 88.56 91 GLY A N 1
ATOM 724 C CA . GLY A 1 91 ? -15.588 0.711 -0.432 1.00 88.56 91 GLY A CA 1
ATOM 725 C C . GLY A 1 91 ? -14.067 0.637 -0.631 1.00 88.56 91 GLY A C 1
ATOM 726 O O . GLY A 1 91 ? -13.570 -0.380 -1.113 1.00 88.56 91 GLY A O 1
ATOM 727 N N . LYS A 1 92 ? -13.326 1.710 -0.311 1.00 93.94 92 LYS A N 1
ATOM 728 C CA . LYS A 1 92 ? -11.853 1.797 -0.421 1.00 93.94 92 LYS A CA 1
ATOM 729 C C . LYS A 1 92 ? -11.147 1.992 0.917 1.00 93.94 92 LYS A C 1
ATOM 731 O O . LYS A 1 92 ? -9.920 2.038 0.949 1.00 93.94 92 LYS A O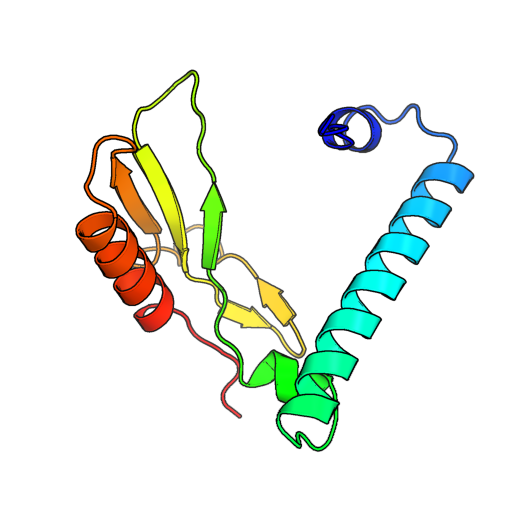 1
ATOM 736 N N . VAL A 1 93 ? -11.909 2.120 1.998 1.00 94.31 93 VAL A N 1
ATOM 737 C CA . VAL A 1 93 ? -11.404 2.286 3.360 1.00 94.31 93 VAL A CA 1
ATOM 738 C C . VAL A 1 93 ? -11.862 1.098 4.185 1.00 94.31 93 VAL A C 1
ATOM 740 O O . VAL A 1 93 ? -13.052 0.787 4.216 1.00 94.31 93 VAL A O 1
ATOM 743 N N . PHE A 1 94 ? -10.914 0.449 4.842 1.00 96.38 94 PHE A N 1
ATOM 744 C CA . PHE A 1 94 ? -11.146 -0.723 5.668 1.00 96.38 94 PHE A CA 1
ATOM 745 C C . PHE A 1 94 ? -10.568 -0.470 7.054 1.00 96.38 94 PHE A C 1
ATOM 747 O O . PHE A 1 94 ? -9.551 0.210 7.193 1.00 96.38 94 PHE A O 1
ATOM 754 N N . TYR A 1 95 ? -11.220 -1.023 8.069 1.00 96.94 95 TYR A N 1
ATOM 755 C CA . TYR A 1 95 ? -10.805 -0.880 9.456 1.00 96.94 95 TYR A CA 1
ATOM 756 C C . TYR A 1 95 ? -10.671 -2.249 10.100 1.00 96.94 95 TYR A C 1
ATOM 758 O O . TYR A 1 95 ? -11.453 -3.158 9.818 1.00 96.94 95 TYR A O 1
ATOM 766 N N . VAL A 1 96 ? -9.674 -2.382 10.965 1.00 97.94 96 VAL A N 1
ATOM 767 C CA . VAL A 1 96 ? -9.473 -3.560 11.804 1.00 97.94 96 VAL A CA 1
ATOM 768 C C . VAL A 1 96 ? -8.964 -3.115 13.163 1.00 97.94 96 VAL A C 1
ATOM 770 O O . VAL A 1 96 ? -8.156 -2.192 13.246 1.00 97.94 96 VAL A O 1
ATOM 773 N N . SER A 1 97 ? -9.431 -3.753 14.234 1.00 97.12 97 SER A N 1
ATOM 774 C CA . SER A 1 97 ? -8.917 -3.457 15.571 1.00 97.12 97 SER A CA 1
ATOM 775 C C . SER A 1 97 ? -7.453 -3.892 15.686 1.00 97.12 97 SER A C 1
ATOM 777 O O . SER A 1 97 ? -7.076 -4.954 15.199 1.00 97.12 97 SER A O 1
ATOM 779 N N . ILE A 1 98 ? -6.640 -3.124 16.403 1.00 95.69 98 ILE A N 1
ATOM 780 C CA . ILE A 1 98 ? -5.283 -3.493 16.824 1.00 95.69 98 ILE A CA 1
ATOM 781 C C . ILE A 1 98 ? -5.274 -4.747 17.711 1.00 95.69 98 ILE A C 1
ATOM 783 O O . ILE A 1 98 ? -4.246 -5.397 17.867 1.00 95.69 98 ILE A O 1
ATOM 787 N N . HIS A 1 99 ? -6.418 -5.092 18.304 1.00 96.88 99 HIS A N 1
ATOM 788 C CA . HIS A 1 99 ? -6.589 -6.305 19.100 1.00 96.88 99 HIS A CA 1
ATOM 789 C C . HIS A 1 99 ? -7.007 -7.526 18.272 1.00 96.88 99 HIS A C 1
ATOM 791 O O . HIS A 1 99 ? -7.178 -8.604 18.842 1.00 96.88 99 HIS A O 1
ATOM 797 N N . ALA A 1 100 ? -7.206 -7.366 16.962 1.00 97.50 100 ALA A N 1
ATOM 798 C CA . ALA A 1 100 ? -7.500 -8.475 16.070 1.00 97.50 100 ALA A CA 1
ATOM 799 C C . ALA A 1 100 ? -6.286 -9.403 15.922 1.00 97.50 100 ALA A C 1
ATOM 801 O O . ALA A 1 100 ? -5.140 -9.012 16.148 1.00 97.50 100 ALA A O 1
ATOM 802 N N . SER A 1 101 ? -6.551 -10.646 15.534 1.00 98.12 101 SER A N 1
ATOM 803 C CA . SER A 1 101 ? -5.505 -11.606 15.185 1.00 98.12 101 SER A CA 1
ATOM 804 C C . SER A 1 101 ? -4.737 -11.182 13.930 1.00 98.12 101 SER A C 1
ATOM 806 O O . SER A 1 101 ? -5.250 -10.448 13.079 1.00 98.12 101 SER A O 1
ATOM 808 N N . ASP A 1 102 ? -3.518 -11.701 13.777 1.00 98.06 102 ASP A N 1
ATOM 809 C CA . ASP A 1 102 ? -2.711 -11.478 12.574 1.00 98.06 102 ASP A CA 1
ATOM 810 C C . ASP A 1 102 ? -3.457 -11.948 11.313 1.00 98.06 102 ASP A C 1
ATOM 812 O O . ASP A 1 102 ? -3.379 -11.302 10.267 1.00 98.06 102 ASP A O 1
ATOM 816 N N . GLU A 1 103 ? -4.230 -13.035 11.405 1.00 98.25 103 GLU A N 1
ATOM 817 C CA . GLU A 1 103 ? -5.054 -13.550 10.313 1.00 98.25 103 GLU A CA 1
ATOM 818 C C . GLU A 1 103 ? -6.178 -12.585 9.913 1.00 98.25 103 GLU A C 1
ATOM 820 O O . GLU A 1 103 ? -6.436 -12.391 8.722 1.00 98.25 103 GLU A O 1
ATOM 825 N N . GLU A 1 104 ? -6.839 -11.952 10.883 1.00 98.00 104 GLU A N 1
ATOM 826 C CA . GLU A 1 104 ? -7.878 -10.951 10.624 1.00 98.00 104 GLU A CA 1
ATOM 827 C C . GLU A 1 104 ? -7.287 -9.687 9.995 1.00 98.00 104 GLU A C 1
ATOM 829 O O . GLU A 1 104 ? -7.817 -9.187 8.999 1.00 98.00 104 GLU A O 1
ATOM 834 N N . ILE A 1 105 ? -6.150 -9.211 10.514 1.00 97.75 105 ILE A N 1
ATOM 835 C CA . ILE A 1 105 ? -5.424 -8.068 9.946 1.00 97.75 105 ILE A CA 1
ATOM 836 C C . ILE A 1 105 ? -4.985 -8.384 8.510 1.00 97.75 105 ILE A C 1
ATOM 838 O O . ILE A 1 105 ? -5.187 -7.571 7.606 1.00 97.75 105 ILE A O 1
ATOM 842 N N . ALA A 1 106 ? -4.441 -9.580 8.267 1.00 97.25 106 ALA A N 1
ATOM 843 C CA . ALA A 1 106 ? -4.042 -10.020 6.934 1.00 97.25 106 ALA A CA 1
ATOM 844 C C . ALA A 1 106 ? -5.238 -10.111 5.975 1.00 97.25 106 ALA A C 1
ATOM 846 O O . ALA A 1 106 ? -5.141 -9.672 4.829 1.00 97.25 106 ALA A O 1
ATOM 847 N N . SER A 1 107 ? -6.382 -10.625 6.436 1.00 98.19 107 SER A N 1
ATOM 848 C CA . SER A 1 107 ? -7.615 -10.672 5.644 1.00 98.19 107 SER A CA 1
ATOM 849 C C . SER A 1 107 ? -8.071 -9.272 5.226 1.00 98.19 107 SER A C 1
ATOM 851 O O . SER A 1 107 ? -8.432 -9.055 4.069 1.00 98.19 107 SER A O 1
ATOM 853 N N . VAL A 1 108 ? -8.023 -8.301 6.137 1.00 97.81 108 VAL A N 1
ATOM 854 C CA . VAL A 1 108 ? -8.382 -6.905 5.842 1.00 97.81 108 VAL A CA 1
ATOM 855 C C . VAL A 1 108 ? -7.377 -6.262 4.885 1.00 97.81 108 VAL A C 1
ATOM 857 O O . VAL A 1 108 ? -7.776 -5.575 3.944 1.00 97.81 108 VAL A O 1
ATOM 860 N N . ALA A 1 109 ? -6.082 -6.542 5.047 1.00 96.88 109 ALA A N 1
ATOM 861 C CA . ALA A 1 109 ? -5.054 -6.079 4.119 1.00 96.88 109 ALA A CA 1
ATOM 862 C C . ALA A 1 109 ? -5.279 -6.617 2.693 1.00 96.88 109 ALA A C 1
ATOM 864 O O .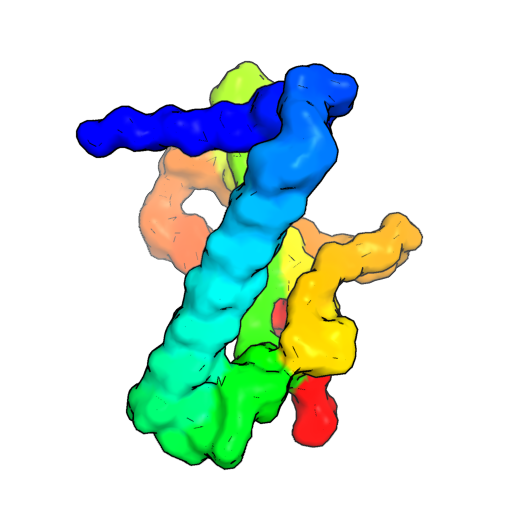 ALA A 1 109 ? -5.128 -5.868 1.727 1.00 96.88 109 ALA A O 1
ATOM 865 N N . LEU A 1 110 ? -5.689 -7.884 2.552 1.00 97.19 110 LEU A N 1
ATOM 866 C CA . LEU A 1 110 ? -6.041 -8.481 1.260 1.00 97.19 110 LEU A CA 1
ATOM 867 C C . LEU A 1 110 ? -7.279 -7.820 0.643 1.00 97.19 110 LEU A C 1
ATOM 869 O O . LEU A 1 110 ? -7.242 -7.454 -0.527 1.00 97.19 110 LEU A O 1
ATOM 873 N N . GLN A 1 111 ? -8.332 -7.577 1.430 1.00 96.94 111 GLN A N 1
ATOM 874 C CA . GLN A 1 111 ? -9.519 -6.855 0.953 1.00 96.94 111 GLN A CA 1
ATOM 875 C C . GLN A 1 111 ? -9.173 -5.442 0.462 1.00 96.94 111 GLN A C 1
ATOM 877 O O . GLN A 1 111 ? -9.649 -5.010 -0.590 1.00 96.94 111 GLN A O 1
ATOM 882 N N . ALA A 1 112 ? -8.306 -4.731 1.187 1.00 96.19 112 ALA A N 1
ATOM 883 C CA . ALA A 1 112 ? -7.840 -3.411 0.778 1.00 96.19 112 ALA A CA 1
ATOM 884 C C . ALA A 1 112 ? -7.005 -3.460 -0.513 1.00 96.19 112 ALA A C 1
ATOM 886 O O . ALA A 1 112 ? -7.159 -2.597 -1.380 1.00 96.19 112 ALA A O 1
ATOM 887 N N . LEU A 1 113 ? -6.152 -4.476 -0.676 1.00 94.31 113 LEU A N 1
ATOM 888 C CA . LEU A 1 113 ? -5.387 -4.696 -1.907 1.00 94.31 113 LEU A CA 1
ATOM 889 C C . LEU A 1 113 ? -6.303 -5.004 -3.100 1.00 94.31 113 LEU A C 1
ATOM 891 O O . LEU A 1 113 ? -6.127 -4.397 -4.155 1.00 94.31 113 LEU A O 1
ATOM 895 N N . ASP A 1 114 ? -7.310 -5.859 -2.924 1.00 93.69 114 ASP A N 1
ATOM 896 C CA . ASP A 1 114 ? -8.295 -6.194 -3.964 1.00 93.69 114 ASP A CA 1
ATOM 897 C C . ASP A 1 114 ? -9.136 -4.980 -4.383 1.00 93.69 114 ASP A C 1
ATOM 899 O O . ASP A 1 114 ? -9.574 -4.864 -5.529 1.00 93.69 114 ASP A O 1
ATOM 903 N N . ALA A 1 115 ? -9.344 -4.035 -3.465 1.00 93.56 115 ALA A N 1
ATOM 904 C CA . ALA A 1 115 ? -10.061 -2.799 -3.738 1.00 93.56 115 ALA A CA 1
ATOM 905 C C . ALA A 1 115 ? -9.212 -1.733 -4.455 1.00 93.56 115 ALA A C 1
ATOM 907 O O . ALA A 1 115 ? -9.773 -0.722 -4.904 1.00 93.56 115 ALA A O 1
ATOM 908 N N . CYS A 1 116 ? -7.894 -1.922 -4.574 1.00 91.94 116 CYS A N 1
ATOM 909 C CA . CYS A 1 116 ? -7.020 -0.986 -5.274 1.00 91.94 116 CYS A CA 1
ATOM 910 C C . CYS A 1 116 ? -7.355 -0.914 -6.769 1.00 91.94 116 CYS A C 1
ATOM 912 O O . CYS A 1 116 ? -7.839 -1.867 -7.375 1.00 91.94 116 CYS A O 1
ATOM 914 N N . GLN A 1 117 ? -7.039 0.220 -7.394 1.00 88.25 117 GLN A N 1
ATOM 915 C CA . GLN A 1 117 ? -7.109 0.368 -8.853 1.00 88.25 117 GLN A CA 1
ATOM 916 C C . GLN A 1 117 ? -5.742 0.759 -9.414 1.00 88.25 117 GLN A C 1
ATOM 918 O O . GLN A 1 117 ? -5.506 1.942 -9.667 1.00 88.25 117 GLN A O 1
ATOM 923 N N . PRO A 1 118 ? -4.819 -0.201 -9.589 1.00 79.62 118 PRO A N 1
ATOM 924 C CA . PRO A 1 118 ? -3.520 0.050 -10.203 1.00 79.62 118 PRO A CA 1
ATOM 925 C C . PRO A 1 118 ? -3.662 0.567 -11.633 1.00 79.62 118 PRO A C 1
ATOM 927 O O . PRO A 1 118 ? -4.673 0.335 -12.298 1.00 79.62 118 PRO A O 1
ATOM 930 N N . ASN A 1 119 ? -2.609 1.205 -12.147 1.00 73.62 119 ASN A N 1
ATOM 931 C CA . ASN A 1 119 ? -2.526 1.547 -13.567 1.00 73.62 119 ASN A CA 1
ATOM 932 C C . ASN A 1 119 ? -2.197 0.291 -14.383 1.00 73.62 119 ASN A C 1
ATOM 934 O O . ASN A 1 119 ? -1.106 0.173 -14.947 1.00 73.62 119 ASN A O 1
ATOM 938 N N . TYR A 1 120 ? -3.130 -0.659 -14.437 1.00 60.84 120 TYR A N 1
ATOM 939 C CA . TYR A 1 120 ? -3.075 -1.746 -15.401 1.00 60.84 120 TYR A CA 1
ATOM 940 C C . TYR A 1 120 ? -3.378 -1.160 -16.784 1.00 60.84 120 TYR A C 1
ATOM 942 O O . TYR A 1 120 ? -4.526 -1.104 -17.216 1.00 60.84 120 TYR A O 1
ATOM 950 N N . ALA A 1 121 ? -2.335 -0.637 -17.426 1.00 48.44 121 ALA A N 1
ATOM 951 C CA . ALA A 1 121 ? -2.296 -0.497 -18.874 1.00 48.44 121 ALA A CA 1
ATOM 952 C C . ALA A 1 121 ? -2.066 -1.872 -19.512 1.00 48.44 121 ALA A C 1
ATOM 954 O O . ALA A 1 121 ? -1.240 -2.645 -18.962 1.00 48.44 121 ALA A O 1
#

Radius of gyration: 17.06 Å; chains: 1; bounding box: 35×40×40 Å

pLDDT: mean 83.96, std 16.42, range [34.66, 98.25]

Foldseek 3Di:
DDDDDCVVVVVPPPDDPVVVVVVVVVVVVVVLVVLVVQCVVVVNPDSLRSQLPDWDWDWDDPPVPDQKIKTFTWEADRSHTDGDDVPRRVQRIFIDGVPDDPVVVVVRNVSNRVPHHGNPD

Sequence (121 aa):
MESYDYSLEFNNGSGNDSECEKILELSLSKGRAFWFGIRDRFGFKDHLVAVSKSAAVFVSWEYEQTDQICFLATRGRGAGHSAWYLGENEGKVFYVSIHASDEEIASVALQALDACQPNYA

Organism: NCBI:txid1076596

Secondary structure (DSSP, 8-state):
-----THHHHHSTTS-HHHHHHHHHHHHHHHHHHHHHHHHHHT-SSHHHHHHT---EEEEE-TTT-SEEEEEE-EE-SSSEEPPPTT--TT-EEEEETTS-HHHHHHHHHHHHHT-B----

InterPro domains:
  IPR037891 Immunity protein Cdil-like superfamily [G3DSA:3.40.1590.10] (13-120)